Protein AF-A0A8D8S7G6-F1 (afdb_monomer)

Foldseek 3Di:
DDDDDDDDDPDDDDDDDDDDPPPPPPPPPPQDDDLCNLCVVLVHHQQDDDPVRCVLPVVQVVDDSVSSVLLSVLLSQLSVVCVVPVQAADDLVNSLVPDDPPSNVVSVSSVSSNVVCVVVVSGNDDHHHYPDDDDDDPDPPPDD

Secondary structure (DSSP, 8-state):
------------------------TT-------HHHHHHHHTT--SSS--HHHHHH-HHHHTS-HHHHHHHHHHHHHHHHHHHH-TTB---HHHHHHHPPTTGGG-HHHHHHHHHHHHHTTSSS-SS-B-SSPP----------

InterPro domains:
  IPR007526 SWIRM domain [PF04433] (47-125)
  IPR007526 SWIRM domain [PS50934] (35-134)
  IPR009057 Homedomain-like superfamily [SSF46689] (36-137)
  IPR036388 Winged helix-like DNA-binding domain superfamily [G3DSA:1.10.10.10] (33-140)

Structure (mmCIF, N/CA/C/O backbone):
data_AF-A0A8D8S7G6-F1
#
_entry.id   AF-A0A8D8S7G6-F1
#
loop_
_atom_site.group_PDB
_atom_site.id
_atom_site.type_symbol
_atom_site.label_atom_id
_atom_site.label_alt_id
_atom_site.label_comp_id
_atom_site.label_asym_id
_atom_site.label_entity_id
_atom_site.label_seq_id
_atom_site.pdbx_PDB_ins_code
_atom_site.Cartn_x
_atom_site.Cartn_y
_atom_site.Cartn_z
_atom_site.occupancy
_atom_site.B_iso_or_equiv
_atom_site.auth_seq_id
_atom_site.auth_comp_id
_atom_site.auth_asym_id
_atom_site.auth_atom_id
_atom_site.pdbx_PDB_model_num
ATOM 1 N N . MET A 1 1 ? 43.295 -48.874 73.368 1.00 40.84 1 MET A N 1
ATOM 2 C CA . MET A 1 1 ? 44.279 -48.148 72.550 1.00 40.84 1 MET A CA 1
ATOM 3 C C . MET A 1 1 ? 43.767 -48.295 71.126 1.00 40.84 1 MET A C 1
ATOM 5 O O . MET A 1 1 ? 43.760 -49.423 70.653 1.00 40.84 1 MET A O 1
ATOM 9 N N . GLU A 1 2 ? 42.951 -47.354 70.626 1.00 39.75 2 GLU A N 1
ATOM 10 C CA . GLU A 1 2 ? 43.408 -46.084 69.983 1.00 39.75 2 GLU A CA 1
ATOM 11 C C . GLU A 1 2 ? 44.389 -46.433 68.845 1.00 39.75 2 GLU A C 1
ATOM 13 O O . GLU A 1 2 ? 45.361 -47.135 69.107 1.00 39.75 2 GLU A O 1
ATOM 18 N N . ASP A 1 3 ? 44.188 -46.134 67.559 1.00 38.06 3 ASP A N 1
ATOM 19 C CA . ASP A 1 3 ? 43.593 -44.983 66.849 1.00 38.06 3 ASP A CA 1
ATOM 20 C C . ASP A 1 3 ? 43.351 -45.393 65.362 1.00 38.06 3 ASP A C 1
ATOM 22 O O . ASP A 1 3 ? 44.027 -46.308 64.894 1.00 38.06 3 ASP A O 1
ATOM 26 N N . SER A 1 4 ? 42.314 -44.989 64.605 1.00 42.94 4 SER A N 1
ATOM 27 C CA . SER A 1 4 ? 41.887 -43.675 64.047 1.00 42.94 4 SER A CA 1
ATOM 28 C C . SER A 1 4 ? 42.389 -43.408 62.600 1.00 42.94 4 SER A C 1
ATOM 30 O O . SER A 1 4 ? 43.590 -43.303 62.389 1.00 42.94 4 SER A O 1
ATOM 32 N N . GLU A 1 5 ? 41.414 -43.252 61.672 1.00 44.34 5 GLU A N 1
ATOM 33 C CA . GLU A 1 5 ? 41.388 -42.496 60.376 1.00 44.34 5 GLU A CA 1
ATOM 34 C C . GLU A 1 5 ? 42.291 -42.982 59.205 1.00 44.34 5 GLU A C 1
ATOM 36 O O . GLU A 1 5 ? 43.310 -43.617 59.427 1.00 44.34 5 GLU A O 1
ATOM 41 N N . ASP A 1 6 ? 42.022 -42.830 57.897 1.00 40.28 6 ASP A N 1
ATOM 42 C CA . ASP A 1 6 ? 41.206 -41.951 57.025 1.00 40.28 6 ASP A CA 1
ATOM 43 C C . ASP A 1 6 ? 41.112 -42.689 55.645 1.00 40.28 6 ASP A C 1
ATOM 45 O O . ASP A 1 6 ? 42.031 -43.423 55.285 1.00 40.28 6 ASP A O 1
ATOM 49 N N . GLY A 1 7 ? 40.022 -42.728 54.869 1.00 36.22 7 GLY A N 1
ATOM 50 C CA . GLY A 1 7 ? 39.613 -41.653 53.958 1.00 36.22 7 GLY A CA 1
ATOM 51 C C . GLY A 1 7 ? 39.865 -41.987 52.476 1.00 36.22 7 GLY A C 1
ATOM 52 O O . GLY A 1 7 ? 41.009 -41.990 52.034 1.00 36.22 7 GLY A O 1
ATOM 53 N N . SER A 1 8 ? 38.802 -42.264 51.700 1.00 43.84 8 SER A N 1
ATOM 54 C CA . SER A 1 8 ? 38.581 -41.849 50.286 1.00 43.84 8 SER A CA 1
ATOM 55 C C . SER A 1 8 ? 37.620 -42.787 49.527 1.00 43.84 8 SER A C 1
ATOM 57 O O . SER A 1 8 ? 37.996 -43.787 48.921 1.00 43.84 8 SER A O 1
ATOM 59 N N . ASN A 1 9 ? 36.335 -42.416 49.518 1.00 34.50 9 ASN A N 1
ATOM 60 C CA . ASN A 1 9 ? 35.321 -42.971 48.619 1.00 34.50 9 ASN A CA 1
ATOM 61 C C . ASN A 1 9 ? 35.474 -42.359 47.215 1.00 34.50 9 ASN A C 1
ATOM 63 O O . ASN A 1 9 ? 35.016 -41.245 46.964 1.00 34.50 9 ASN A O 1
ATOM 67 N N . GLY A 1 10 ? 36.084 -43.098 46.287 1.00 35.25 10 GLY A N 1
ATOM 68 C CA . GLY A 1 10 ? 36.039 -42.804 44.852 1.00 35.25 10 GLY A CA 1
ATOM 69 C C . GLY A 1 10 ? 34.723 -43.290 44.242 1.00 35.25 10 GLY A C 1
ATOM 70 O O . GLY A 1 10 ? 34.583 -44.464 43.910 1.00 35.25 10 GLY A O 1
ATOM 71 N N . ILE A 1 11 ? 33.749 -42.387 44.125 1.00 38.66 11 ILE A N 1
ATOM 72 C CA . ILE A 1 11 ? 32.440 -42.635 43.512 1.00 38.66 11 ILE A CA 1
ATOM 73 C C . ILE A 1 11 ? 32.564 -42.657 41.980 1.00 38.66 11 ILE A C 1
ATOM 75 O O . ILE A 1 11 ? 33.083 -41.732 41.360 1.00 38.66 11 ILE A O 1
ATOM 79 N N . ILE A 1 12 ? 32.038 -43.740 41.408 1.00 39.25 12 ILE A N 1
ATOM 80 C CA . ILE A 1 12 ? 31.680 -43.999 40.008 1.00 39.25 12 ILE A CA 1
ATOM 81 C C . ILE A 1 12 ? 31.358 -42.744 39.163 1.00 39.25 12 ILE A C 1
ATOM 83 O O . ILE A 1 12 ? 30.360 -42.065 39.392 1.00 39.25 12 ILE A O 1
ATOM 87 N N . SER A 1 13 ? 32.142 -42.476 38.112 1.00 37.06 13 SER A N 1
ATOM 88 C CA . SER A 1 13 ? 31.745 -41.552 37.040 1.00 37.06 13 SER A CA 1
ATOM 89 C C . SER A 1 13 ? 31.292 -42.349 35.815 1.00 37.06 13 SER A C 1
ATOM 91 O O . SER A 1 13 ? 32.057 -43.035 35.145 1.00 37.06 13 SER A O 1
ATOM 93 N N . GLY A 1 14 ? 29.992 -42.297 35.551 1.00 42.09 14 GLY A N 1
ATOM 94 C CA . GLY A 1 14 ? 29.377 -43.007 34.437 1.00 42.09 14 GLY A CA 1
ATOM 95 C C . GLY A 1 14 ? 27.901 -42.673 34.325 1.00 42.09 14 GLY A C 1
ATOM 96 O O . GLY A 1 14 ? 27.067 -43.569 34.324 1.00 42.09 14 GLY A O 1
ATOM 97 N N . VAL A 1 15 ? 27.570 -41.380 34.283 1.00 44.69 15 VAL A N 1
ATOM 98 C CA . VAL A 1 15 ? 26.225 -40.921 33.923 1.00 44.69 15 VAL A CA 1
ATOM 99 C C . VAL A 1 15 ? 26.334 -40.201 32.588 1.00 44.69 15 VAL A C 1
ATOM 101 O O . VAL A 1 15 ? 26.985 -39.162 32.473 1.00 44.69 15 VAL A O 1
ATOM 104 N N . ALA A 1 16 ? 25.732 -40.822 31.576 1.00 43.22 16 ALA A N 1
ATOM 105 C CA . ALA A 1 16 ? 25.566 -40.288 30.238 1.00 43.22 16 ALA A CA 1
ATOM 106 C C . ALA A 1 16 ? 24.891 -38.911 30.303 1.00 43.22 16 ALA A C 1
ATOM 108 O O . ALA A 1 16 ? 23.806 -38.769 30.868 1.00 43.22 16 ALA A O 1
ATOM 109 N N . LYS A 1 17 ? 25.541 -37.898 29.724 1.00 46.84 17 LYS A N 1
ATOM 110 C CA . LYS A 1 17 ? 24.903 -36.611 29.453 1.00 46.84 17 LYS A CA 1
ATOM 111 C C . LYS A 1 17 ? 24.017 -36.785 28.225 1.00 46.84 17 LYS A C 1
ATOM 113 O O . LYS A 1 17 ? 24.513 -37.038 27.134 1.00 46.84 17 LYS A O 1
ATOM 118 N N . THR A 1 18 ? 22.714 -36.671 28.438 1.00 44.22 18 THR A N 1
ATOM 119 C CA . THR A 1 18 ? 21.722 -36.388 27.402 1.00 44.22 18 THR A CA 1
ATOM 120 C C . THR A 1 18 ? 22.113 -35.106 26.672 1.00 44.22 18 THR A C 1
ATOM 122 O O . THR A 1 18 ? 22.393 -34.096 27.322 1.00 44.22 18 THR A O 1
ATOM 125 N N . GLU A 1 19 ? 22.157 -35.171 25.344 1.00 46.69 19 GLU A N 1
ATOM 126 C CA . GLU A 1 19 ? 22.412 -34.046 24.446 1.00 46.69 19 GLU A CA 1
ATOM 127 C C . GLU A 1 19 ? 21.337 -32.979 24.680 1.00 46.69 19 GLU A C 1
ATOM 129 O O . GLU A 1 19 ? 20.178 -33.137 24.304 1.00 46.69 19 GLU A O 1
ATOM 134 N N . GLY A 1 20 ? 21.712 -31.923 25.399 1.00 46.12 20 GLY A N 1
ATOM 135 C CA . GLY A 1 20 ? 20.938 -30.696 25.442 1.00 46.12 20 GLY A CA 1
ATOM 136 C C . GLY A 1 20 ? 21.092 -30.015 24.094 1.00 46.12 20 GLY A C 1
ATOM 137 O O . GLY A 1 20 ? 22.216 -29.736 23.678 1.00 46.12 20 GLY A O 1
ATOM 138 N N . GLU A 1 21 ? 19.974 -29.778 23.418 1.00 52.34 21 GLU A N 1
ATOM 139 C CA . GLU A 1 21 ? 19.897 -28.864 22.286 1.00 52.34 21 GLU A CA 1
ATOM 140 C C . GLU A 1 21 ? 20.465 -27.518 22.747 1.00 52.34 21 GLU A C 1
ATOM 142 O O . GLU A 1 21 ? 19.866 -26.793 23.543 1.00 52.34 21 GLU A O 1
ATOM 147 N N . MET A 1 22 ? 21.696 -27.246 22.323 1.00 44.56 22 MET A N 1
ATOM 148 C CA . MET A 1 22 ? 22.370 -25.980 22.535 1.00 44.56 22 MET A CA 1
ATOM 149 C C . MET A 1 22 ? 21.634 -24.968 21.662 1.00 44.56 22 MET A C 1
ATOM 151 O O . MET A 1 22 ? 21.836 -24.931 20.449 1.00 44.56 22 MET A O 1
ATOM 155 N N . TYR A 1 23 ? 20.715 -24.211 22.259 1.00 54.03 23 TYR A N 1
ATOM 156 C CA . TYR A 1 23 ? 20.189 -23.011 21.626 1.00 54.03 23 TYR A CA 1
ATOM 157 C C . TYR A 1 23 ? 21.393 -22.105 21.391 1.00 54.03 23 TYR A C 1
ATOM 159 O O . TYR A 1 23 ? 22.048 -21.686 22.341 1.00 54.03 23 TYR A O 1
ATOM 167 N N . ASP A 1 24 ? 21.734 -21.910 20.124 1.00 61.72 24 ASP A N 1
ATOM 168 C CA . ASP A 1 24 ? 22.802 -21.018 19.700 1.00 61.72 24 ASP A CA 1
ATOM 169 C C . ASP A 1 24 ? 22.337 -19.593 20.052 1.00 61.72 24 ASP A C 1
ATOM 171 O O . ASP A 1 24 ? 21.556 -18.977 19.324 1.00 61.72 24 ASP A O 1
ATOM 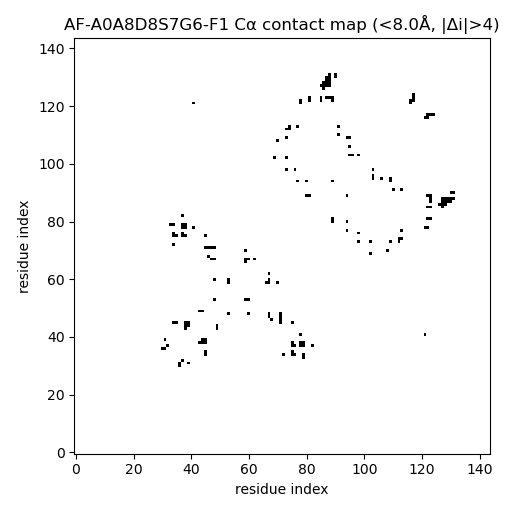175 N N . GLU A 1 25 ? 22.704 -19.123 21.251 1.00 60.56 25 GLU A N 1
ATOM 176 C CA . GLU A 1 25 ? 22.306 -17.820 21.814 1.00 60.56 25 GLU A CA 1
ATOM 177 C C . GLU A 1 25 ? 22.813 -16.634 20.966 1.00 60.56 25 GLU A C 1
ATOM 179 O O . GLU A 1 25 ? 22.368 -15.506 21.170 1.00 60.56 25 GLU A O 1
ATOM 184 N N . ASP A 1 26 ? 23.652 -16.902 19.958 1.00 63.34 26 ASP A N 1
ATOM 185 C CA . ASP A 1 26 ? 24.308 -15.917 19.096 1.00 63.34 26 ASP A CA 1
ATOM 186 C C . ASP A 1 26 ? 23.715 -15.818 17.672 1.00 63.34 26 ASP A C 1
ATOM 188 O O . ASP A 1 26 ? 24.309 -15.187 16.792 1.00 63.34 26 ASP A O 1
ATOM 192 N N . ILE A 1 27 ? 22.536 -16.397 17.395 1.00 66.81 27 ILE A N 1
ATOM 193 C CA . ILE A 1 27 ? 21.831 -16.112 16.131 1.00 66.81 27 ILE A CA 1
ATOM 194 C C . ILE A 1 27 ? 21.235 -14.702 16.212 1.00 66.81 27 ILE A C 1
ATOM 196 O O . ILE A 1 27 ? 20.107 -14.498 16.665 1.00 66.81 27 ILE A O 1
ATOM 200 N N . GLU A 1 28 ? 21.994 -13.714 15.742 1.00 71.56 28 GLU A N 1
ATOM 201 C CA . GLU A 1 28 ? 21.497 -12.364 15.488 1.00 71.56 28 GLU A CA 1
ATOM 202 C C . GLU A 1 28 ? 20.450 -12.426 14.363 1.00 71.56 28 GLU A C 1
ATOM 204 O O . GLU A 1 28 ? 20.755 -12.408 13.168 1.00 71.56 28 GLU A O 1
ATOM 209 N N . TYR A 1 29 ? 19.177 -12.559 14.741 1.00 73.38 29 TYR A N 1
ATOM 210 C CA . TYR A 1 29 ? 18.072 -12.456 13.799 1.00 73.38 29 TYR A CA 1
ATOM 211 C C . TYR A 1 29 ? 18.037 -11.027 13.255 1.00 73.38 29 TYR A C 1
ATOM 213 O O . TYR A 1 29 ? 17.644 -10.099 13.959 1.00 73.38 29 TYR A O 1
ATOM 221 N N . HIS A 1 30 ? 18.418 -10.847 11.989 1.00 81.56 30 HIS A N 1
ATOM 222 C CA . HIS A 1 30 ? 18.217 -9.584 11.286 1.00 81.56 30 HIS A CA 1
ATOM 223 C C . HIS A 1 30 ? 16.710 -9.342 11.128 1.00 81.56 30 HIS A C 1
ATOM 225 O O . HIS A 1 30 ? 16.079 -9.841 10.193 1.00 81.56 30 HIS A O 1
ATOM 231 N N . ILE A 1 31 ? 16.120 -8.602 12.066 1.00 85.00 31 ILE A N 1
ATOM 232 C CA . ILE A 1 31 ? 14.724 -8.171 12.003 1.00 85.00 31 ILE A CA 1
ATOM 233 C C . ILE A 1 31 ? 14.645 -7.063 10.946 1.00 85.00 31 ILE A C 1
ATOM 235 O O . ILE A 1 31 ? 15.231 -6.003 11.152 1.00 85.00 31 ILE A O 1
ATOM 239 N N . PRO A 1 32 ? 13.948 -7.268 9.813 1.00 90.69 32 PRO A N 1
ATOM 240 C CA . PRO A 1 32 ? 13.898 -6.251 8.773 1.00 90.69 32 PRO A CA 1
ATOM 241 C C . PRO A 1 32 ? 13.182 -4.985 9.260 1.00 90.69 32 PRO A C 1
ATOM 243 O O . PRO A 1 32 ? 12.115 -5.058 9.876 1.00 90.69 32 PRO A O 1
ATOM 246 N N . GLU A 1 33 ? 13.738 -3.819 8.935 1.00 92.88 33 GLU A N 1
ATOM 247 C CA . GLU A 1 33 ? 13.211 -2.507 9.326 1.00 92.88 33 GLU A CA 1
ATOM 248 C C . GLU A 1 33 ? 12.717 -1.694 8.115 1.00 92.88 33 GLU A C 1
ATOM 250 O O . GLU A 1 33 ? 12.881 -2.071 6.951 1.00 92.88 33 GLU A O 1
ATOM 255 N N . GLY A 1 34 ? 12.064 -0.558 8.378 1.00 96.06 34 GLY A N 1
ATOM 256 C CA . GLY A 1 34 ? 11.618 0.366 7.334 1.00 96.06 34 GLY A CA 1
ATOM 257 C C . GLY A 1 34 ? 10.644 -0.265 6.329 1.00 96.06 34 GLY A C 1
ATOM 258 O O . GLY A 1 34 ? 9.656 -0.897 6.705 1.00 96.06 34 GLY A O 1
ATOM 259 N N . LEU A 1 35 ? 10.915 -0.070 5.034 1.00 97.00 35 LEU A N 1
ATOM 260 C CA . LEU A 1 35 ? 10.092 -0.605 3.942 1.00 97.00 35 LEU A CA 1
ATOM 261 C C . LEU A 1 35 ? 10.229 -2.124 3.773 1.00 97.00 35 LEU A C 1
ATOM 263 O O . LEU A 1 35 ? 9.294 -2.780 3.314 1.00 97.00 35 LEU A O 1
ATOM 267 N N . GLU A 1 36 ? 11.387 -2.685 4.117 1.00 97.62 36 GLU A N 1
ATOM 268 C CA . GLU A 1 36 ? 11.590 -4.134 4.106 1.00 97.62 36 GLU A CA 1
ATOM 269 C C . GLU A 1 36 ? 10.804 -4.778 5.248 1.00 97.62 36 GLU A C 1
ATOM 271 O O . GLU A 1 36 ? 10.056 -5.731 5.027 1.00 97.62 36 GLU A O 1
ATOM 276 N N . GLY A 1 37 ? 10.869 -4.171 6.436 1.00 97.62 37 GLY A N 1
ATOM 277 C CA . GLY A 1 37 ? 10.066 -4.552 7.594 1.00 97.62 37 GLY A CA 1
ATOM 278 C C . GLY A 1 37 ? 8.564 -4.516 7.326 1.00 97.62 37 GLY A C 1
ATOM 279 O O . GLY A 1 37 ? 7.855 -5.451 7.700 1.00 97.62 37 GLY A O 1
ATOM 280 N N . SER A 1 38 ? 8.058 -3.492 6.631 1.00 98.12 38 SER A N 1
ATOM 281 C CA . SER A 1 38 ? 6.625 -3.407 6.318 1.00 98.12 38 SER A CA 1
ATOM 282 C C . SER A 1 38 ? 6.163 -4.497 5.346 1.00 98.12 38 SER A C 1
ATOM 284 O O . SER A 1 38 ? 5.095 -5.087 5.542 1.00 98.12 38 SER A O 1
ATOM 286 N N . ALA A 1 39 ? 6.973 -4.813 4.331 1.00 98.19 39 ALA A N 1
ATOM 287 C CA . ALA A 1 39 ? 6.713 -5.922 3.416 1.00 98.19 39 ALA A CA 1
ATOM 288 C C . ALA A 1 39 ? 6.756 -7.270 4.155 1.00 98.19 39 ALA A C 1
ATOM 290 O O . ALA A 1 39 ? 5.819 -8.066 4.038 1.00 98.19 39 ALA A O 1
ATOM 291 N N . PHE A 1 40 ? 7.782 -7.479 4.986 1.00 97.69 40 PHE A N 1
ATOM 292 C CA . PHE A 1 40 ? 7.966 -8.686 5.790 1.00 97.69 40 PHE A CA 1
ATOM 293 C C . PHE A 1 40 ? 6.785 -8.935 6.739 1.00 97.69 40 PHE A C 1
ATOM 295 O O . PHE A 1 40 ? 6.169 -10.001 6.689 1.00 97.69 40 PHE A O 1
ATOM 302 N N . GLN A 1 41 ? 6.387 -7.937 7.538 1.00 97.25 41 GLN A N 1
ATOM 303 C CA . GLN A 1 41 ? 5.235 -8.040 8.449 1.00 97.25 41 GLN A CA 1
ATOM 304 C C . GLN A 1 41 ? 3.917 -8.309 7.705 1.00 97.25 41 GLN A C 1
ATOM 306 O O . GLN A 1 41 ? 3.025 -8.991 8.217 1.00 97.25 41 GLN A O 1
ATOM 311 N N . SER A 1 42 ? 3.814 -7.828 6.465 1.00 97.94 42 SER A N 1
ATOM 312 C CA . SER A 1 42 ? 2.667 -8.065 5.582 1.00 97.94 42 SER A CA 1
ATOM 313 C C . SER A 1 42 ? 2.736 -9.400 4.827 1.00 97.94 42 SER A C 1
ATOM 315 O O . SER A 1 42 ? 1.817 -9.709 4.069 1.00 97.94 42 SER A O 1
ATOM 317 N N . ARG A 1 43 ? 3.788 -10.208 5.042 1.00 97.69 43 ARG A N 1
ATOM 318 C CA . ARG A 1 43 ? 4.060 -11.485 4.354 1.00 97.69 43 ARG A CA 1
ATOM 319 C C . ARG A 1 43 ? 4.161 -11.327 2.833 1.00 97.69 43 ARG A C 1
ATOM 321 O O . ARG A 1 43 ? 3.653 -12.155 2.077 1.00 97.69 43 ARG A O 1
ATOM 328 N N . LEU A 1 44 ? 4.800 -10.247 2.389 1.00 97.94 44 LEU A N 1
ATOM 329 C CA . LEU A 1 44 ? 5.044 -9.941 0.982 1.00 97.94 44 LEU A CA 1
ATOM 330 C C . LEU A 1 44 ? 6.554 -9.846 0.705 1.00 97.94 44 LEU A C 1
ATOM 332 O O . LEU A 1 44 ? 7.292 -9.323 1.539 1.00 97.94 44 LEU A O 1
ATOM 336 N N . PRO A 1 45 ? 7.032 -10.310 -0.464 1.00 97.62 45 PRO A N 1
ATOM 337 C CA . PRO A 1 45 ? 8.422 -10.112 -0.868 1.00 97.62 45 PRO A C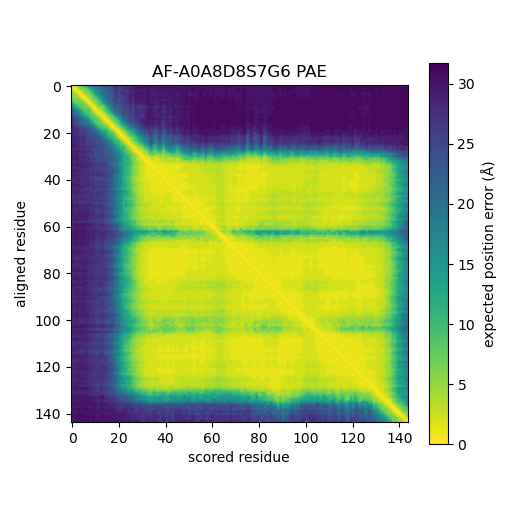A 1
ATOM 338 C C . PRO A 1 45 ? 8.699 -8.623 -1.098 1.00 97.62 45 PRO A C 1
ATOM 340 O O . PRO A 1 45 ? 7.974 -7.967 -1.846 1.00 97.62 45 PRO A O 1
ATOM 343 N N . TYR A 1 46 ? 9.745 -8.083 -0.472 1.00 97.38 46 TYR A N 1
ATOM 344 C CA . TYR A 1 46 ? 10.081 -6.655 -0.524 1.00 97.38 46 TYR A CA 1
ATOM 345 C C . TYR A 1 46 ? 10.430 -6.161 -1.938 1.00 97.38 46 TYR A C 1
ATOM 347 O O . TYR A 1 46 ? 9.998 -5.077 -2.335 1.00 97.38 46 TYR A O 1
ATOM 355 N N . ASP A 1 47 ? 11.162 -6.971 -2.702 1.00 96.75 47 ASP A N 1
ATOM 356 C CA . ASP A 1 47 ? 11.855 -6.612 -3.944 1.00 96.75 47 ASP A CA 1
ATOM 357 C C . ASP A 1 47 ? 11.245 -7.236 -5.210 1.00 96.75 47 ASP A C 1
ATOM 359 O O . ASP A 1 47 ? 11.759 -7.048 -6.316 1.00 96.75 47 ASP A O 1
ATOM 363 N N . LYS A 1 48 ? 10.124 -7.953 -5.073 1.00 96.38 48 LYS A N 1
ATOM 364 C CA . LYS A 1 48 ? 9.466 -8.647 -6.180 1.00 96.38 48 LYS A CA 1
ATOM 365 C C . LYS A 1 48 ? 7.947 -8.533 -6.103 1.00 96.38 48 LYS A C 1
ATOM 367 O O . LYS A 1 48 ? 7.360 -8.502 -5.024 1.00 96.38 48 LYS A O 1
ATOM 372 N N . MET A 1 49 ? 7.297 -8.496 -7.265 1.00 97.12 49 MET A N 1
ATOM 373 C CA . MET A 1 49 ? 5.842 -8.623 -7.350 1.00 97.12 49 MET A CA 1
ATOM 374 C C . MET A 1 49 ? 5.421 -10.082 -7.135 1.00 97.12 49 MET A C 1
ATOM 376 O O . MET A 1 49 ? 6.027 -11.017 -7.663 1.00 97.12 49 MET A O 1
ATOM 380 N N . THR A 1 50 ? 4.358 -10.278 -6.370 1.00 97.31 50 THR A N 1
ATOM 381 C CA . THR A 1 50 ? 3.674 -11.562 -6.208 1.00 97.31 50 THR A CA 1
ATOM 382 C C . THR A 1 50 ? 2.874 -11.923 -7.459 1.00 97.31 50 THR A C 1
ATOM 384 O O . THR A 1 50 ? 2.535 -11.063 -8.272 1.00 97.31 50 THR A O 1
ATOM 387 N N . THR A 1 51 ? 2.503 -13.198 -7.599 1.00 96.25 51 THR A N 1
ATOM 388 C CA . THR A 1 51 ? 1.656 -13.666 -8.710 1.00 96.25 51 THR A CA 1
ATOM 389 C C . THR A 1 51 ? 0.332 -12.902 -8.791 1.00 96.25 51 THR A C 1
ATOM 391 O O . THR A 1 51 ? -0.080 -12.520 -9.882 1.00 96.25 51 THR A O 1
ATOM 394 N N . ASN A 1 52 ? -0.301 -12.617 -7.648 1.00 95.44 52 ASN A N 1
ATOM 395 C CA . ASN A 1 52 ? -1.551 -11.857 -7.609 1.00 95.44 52 ASN A CA 1
ATOM 396 C C . ASN A 1 52 ? -1.340 -10.420 -8.104 1.00 95.44 52 ASN A C 1
ATOM 398 O O . ASN A 1 52 ? -2.099 -9.937 -8.938 1.00 95.44 52 ASN A O 1
ATOM 402 N N . GLU A 1 53 ? -0.284 -9.742 -7.646 1.00 97.38 53 GLU A N 1
ATOM 403 C CA . GLU A 1 53 ? 0.030 -8.383 -8.104 1.00 97.38 53 GLU A CA 1
ATOM 404 C C . GLU A 1 53 ? 0.297 -8.345 -9.612 1.00 97.38 53 GLU A C 1
ATOM 406 O O . GLU A 1 53 ? -0.202 -7.457 -10.296 1.00 97.38 53 GLU A O 1
ATOM 411 N N . VAL A 1 54 ? 1.007 -9.338 -10.155 1.00 96.12 54 VAL A N 1
ATOM 412 C CA . VAL A 1 54 ? 1.227 -9.467 -11.605 1.00 96.12 54 VAL A CA 1
ATOM 413 C C . VAL A 1 54 ? -0.098 -9.597 -12.368 1.00 96.12 54 VAL A C 1
ATOM 415 O O . VAL A 1 54 ? -0.248 -9.014 -13.438 1.00 96.12 54 VAL A O 1
ATOM 418 N N . GLN A 1 55 ? -1.085 -10.307 -11.816 1.00 95.69 55 GLN A N 1
ATOM 419 C CA . GLN A 1 55 ? -2.400 -10.468 -12.446 1.00 95.69 55 GLN A CA 1
ATOM 420 C C . GLN A 1 55 ? -3.255 -9.193 -12.408 1.00 95.69 55 GLN A C 1
ATOM 422 O O . GLN A 1 55 ? -3.945 -8.899 -13.383 1.00 95.69 55 GLN A O 1
ATOM 427 N N . TYR A 1 56 ? -3.224 -8.431 -11.309 1.00 95.62 56 TYR A N 1
ATOM 428 C CA . TYR A 1 56 ? -4.028 -7.207 -11.156 1.00 95.62 56 TYR A CA 1
ATOM 429 C C . TYR A 1 56 ? -3.366 -5.949 -11.742 1.00 95.62 56 TYR A C 1
ATOM 431 O O . TYR A 1 56 ? -4.049 -4.953 -11.993 1.00 95.62 56 TYR A O 1
ATOM 439 N N . PHE A 1 57 ? -2.054 -5.988 -11.983 1.00 96.50 57 PHE A N 1
ATOM 440 C CA . PHE A 1 57 ? -1.273 -4.890 -12.557 1.00 96.50 57 PHE A CA 1
ATOM 441 C C . PHE A 1 57 ? -0.479 -5.350 -13.795 1.00 96.50 57 PHE A C 1
ATOM 443 O O . PHE A 1 57 ? 0.749 -5.216 -13.824 1.00 96.50 57 PHE A O 1
ATOM 450 N N . PRO A 1 58 ? -1.155 -5.879 -14.837 1.00 94.56 58 PRO A N 1
ATOM 451 C CA . PRO A 1 58 ? -0.487 -6.402 -16.031 1.00 94.56 58 PRO A CA 1
ATOM 452 C C . PRO A 1 58 ? 0.249 -5.309 -16.819 1.00 94.56 58 PRO A C 1
ATOM 454 O O . PRO A 1 58 ? 1.252 -5.567 -17.482 1.00 94.56 58 PRO A O 1
ATOM 457 N N . ASP A 1 59 ? -0.227 -4.068 -16.728 1.00 93.25 59 ASP A N 1
ATOM 458 C CA . ASP A 1 59 ? 0.432 -2.885 -17.271 1.00 93.25 59 ASP A CA 1
ATOM 459 C C . ASP A 1 59 ? 1.742 -2.563 -16.548 1.00 93.25 59 ASP A C 1
ATOM 461 O O . ASP A 1 59 ? 2.607 -1.944 -17.139 1.00 93.25 59 ASP A O 1
ATOM 465 N N . ILE A 1 60 ? 1.945 -2.993 -15.305 1.00 94.31 60 ILE A N 1
ATOM 466 C CA . ILE A 1 60 ? 3.231 -2.831 -14.618 1.00 94.31 60 ILE A CA 1
ATOM 467 C C . ILE A 1 60 ? 4.127 -4.038 -14.885 1.00 94.31 60 ILE A C 1
ATOM 469 O O . ILE A 1 60 ? 5.295 -3.870 -15.235 1.00 94.31 60 ILE A O 1
ATOM 473 N N . SER A 1 61 ? 3.590 -5.256 -14.770 1.00 90.69 61 SER A N 1
ATOM 474 C CA . SER A 1 61 ? 4.384 -6.484 -14.881 1.00 90.69 61 SER A CA 1
ATOM 475 C C . SER A 1 61 ? 5.029 -6.664 -16.254 1.00 90.69 61 SER A C 1
ATOM 477 O O . SER A 1 61 ? 6.150 -7.158 -16.335 1.00 90.69 61 SER A O 1
ATOM 479 N N . ASN A 1 62 ? 4.352 -6.234 -17.322 1.00 90.56 62 ASN A N 1
ATOM 480 C CA . ASN A 1 62 ? 4.840 -6.351 -18.700 1.00 90.56 62 ASN A CA 1
ATOM 481 C C . ASN A 1 62 ? 5.801 -5.219 -19.108 1.00 90.56 62 ASN A C 1
ATOM 483 O O . ASN A 1 62 ? 6.284 -5.200 -20.238 1.00 90.56 62 ASN A O 1
ATOM 487 N N . ASN A 1 63 ? 6.053 -4.267 -18.207 1.00 87.00 63 ASN A N 1
ATOM 488 C CA . ASN A 1 63 ? 6.824 -3.055 -18.458 1.00 87.00 63 ASN A CA 1
ATOM 489 C C . ASN A 1 63 ? 8.237 -3.111 -17.835 1.00 87.00 63 ASN A C 1
ATOM 491 O O . ASN A 1 63 ? 8.578 -4.077 -17.147 1.00 87.00 63 ASN A O 1
ATOM 495 N N . PRO A 1 64 ? 9.098 -2.105 -18.097 1.00 85.44 64 PRO A N 1
ATOM 496 C CA . PRO A 1 64 ? 10.491 -2.103 -17.655 1.00 85.44 64 PRO A CA 1
ATOM 497 C C . PRO A 1 64 ? 10.680 -2.218 -16.136 1.00 85.44 64 PRO A C 1
ATOM 499 O O . PRO A 1 64 ? 9.848 -1.781 -15.344 1.00 85.44 64 PRO A O 1
ATOM 502 N N . ILE A 1 65 ? 11.867 -2.684 -15.730 1.00 83.44 65 ILE A N 1
ATOM 503 C CA . ILE A 1 65 ? 12.276 -2.886 -14.324 1.00 83.44 65 ILE A CA 1
ATOM 504 C C . ILE A 1 65 ? 12.067 -1.630 -13.454 1.00 83.44 65 ILE A C 1
ATOM 506 O O . ILE A 1 65 ? 11.776 -1.738 -12.264 1.00 83.44 65 ILE A O 1
ATOM 510 N N . HIS A 1 66 ? 12.194 -0.425 -14.022 1.00 84.69 66 HIS A N 1
ATOM 511 C CA . HIS A 1 66 ? 11.938 0.819 -13.289 1.00 84.69 66 HIS A CA 1
ATOM 512 C C . HIS A 1 66 ? 10.489 0.912 -12.779 1.00 84.69 66 HIS A C 1
ATOM 514 O O . HIS A 1 66 ? 10.277 1.247 -11.616 1.00 84.69 66 HIS A O 1
ATOM 520 N N . SER A 1 67 ? 9.506 0.527 -13.599 1.00 88.81 67 SER A N 1
ATOM 521 C CA . SER A 1 67 ? 8.091 0.496 -13.211 1.00 88.81 67 SER A CA 1
ATOM 522 C C . SER A 1 67 ? 7.842 -0.479 -12.057 1.00 88.81 67 SER A C 1
ATOM 524 O O . SER A 1 67 ? 7.042 -0.184 -11.171 1.00 88.81 67 SER A O 1
ATOM 526 N N . HIS A 1 68 ? 8.574 -1.600 -12.008 1.00 94.00 68 HIS A N 1
ATOM 527 C CA . HIS A 1 68 ? 8.484 -2.563 -10.902 1.00 94.00 68 HIS A CA 1
ATOM 528 C C . HIS A 1 68 ? 9.031 -1.968 -9.604 1.00 94.00 68 HIS A C 1
ATOM 530 O O . HIS A 1 68 ? 8.390 -2.080 -8.564 1.00 94.00 68 HIS A O 1
ATOM 536 N N . LYS A 1 69 ? 10.180 -1.279 -9.651 1.00 94.62 69 LYS A N 1
ATOM 537 C CA . LYS A 1 69 ? 10.754 -0.615 -8.466 1.00 94.62 69 LYS A CA 1
ATOM 538 C C . LYS A 1 69 ? 9.813 0.447 -7.899 1.00 94.62 69 LYS A C 1
ATOM 540 O O . LYS A 1 69 ? 9.607 0.490 -6.689 1.00 94.62 69 LYS A O 1
ATOM 545 N N . THR A 1 70 ? 9.212 1.259 -8.767 1.00 95.38 70 THR A N 1
ATOM 546 C CA . THR A 1 70 ? 8.220 2.270 -8.379 1.00 95.38 70 THR A CA 1
ATOM 547 C C . THR A 1 70 ? 6.987 1.635 -7.738 1.00 95.38 70 THR A C 1
ATOM 549 O O . THR A 1 70 ? 6.577 2.053 -6.657 1.00 95.38 70 THR A O 1
ATOM 552 N N . PHE A 1 71 ? 6.444 0.574 -8.344 1.00 97.44 71 PHE A N 1
ATOM 553 C CA . PHE A 1 71 ? 5.330 -0.191 -7.780 1.00 97.44 71 PHE A CA 1
ATOM 554 C C . PHE A 1 71 ? 5.642 -0.712 -6.371 1.00 97.44 71 PHE A C 1
ATOM 556 O O . PHE A 1 71 ? 4.871 -0.484 -5.437 1.00 97.44 71 PHE A O 1
ATOM 563 N N . LEU A 1 72 ? 6.785 -1.384 -6.209 1.00 97.81 72 LEU A N 1
ATOM 564 C CA . LEU A 1 72 ? 7.180 -2.007 -4.946 1.00 97.81 72 LEU A CA 1
ATOM 565 C C . LEU A 1 72 ? 7.422 -0.964 -3.857 1.00 97.81 72 LEU A C 1
ATOM 567 O O . LEU A 1 72 ? 6.965 -1.144 -2.730 1.00 97.81 72 LEU A O 1
ATOM 571 N N . HIS A 1 73 ? 8.069 0.151 -4.201 1.00 97.62 73 HIS A N 1
ATOM 572 C CA . HIS A 1 73 ? 8.289 1.247 -3.266 1.00 97.62 73 HIS A CA 1
ATOM 573 C C . HIS A 1 73 ? 6.961 1.819 -2.754 1.00 97.62 73 HIS A C 1
ATOM 575 O O . HIS A 1 73 ? 6.757 1.899 -1.543 1.00 97.62 73 HIS A O 1
ATOM 581 N N . ILE A 1 74 ? 6.030 2.152 -3.657 1.00 98.31 74 ILE A N 1
ATOM 582 C CA . ILE A 1 74 ? 4.716 2.697 -3.284 1.00 98.31 74 ILE A CA 1
ATOM 583 C C . ILE A 1 74 ? 3.947 1.698 -2.416 1.00 98.31 74 ILE A C 1
ATOM 585 O O . ILE A 1 74 ? 3.440 2.072 -1.360 1.00 98.31 74 ILE A O 1
ATOM 589 N N . ARG A 1 75 ? 3.892 0.420 -2.813 1.00 98.62 75 ARG A N 1
ATOM 590 C CA . ARG A 1 75 ? 3.230 -0.634 -2.033 1.00 98.62 75 ARG A CA 1
ATOM 591 C C . ARG A 1 75 ? 3.802 -0.721 -0.617 1.00 98.62 75 ARG A C 1
ATOM 593 O O . ARG A 1 75 ? 3.044 -0.643 0.346 1.00 98.62 75 ARG A O 1
ATOM 600 N N . ASN A 1 76 ? 5.122 -0.853 -0.484 1.00 98.50 76 ASN A N 1
ATOM 601 C CA . ASN A 1 76 ? 5.782 -1.012 0.815 1.00 98.50 76 ASN A CA 1
ATOM 602 C C . ASN A 1 76 ? 5.605 0.229 1.693 1.00 98.50 76 ASN A C 1
ATOM 604 O O . ASN A 1 76 ? 5.444 0.105 2.908 1.00 98.50 76 ASN A O 1
ATOM 608 N N . ARG A 1 77 ? 5.566 1.418 1.082 1.00 98.50 77 ARG A N 1
ATOM 609 C CA . ARG A 1 77 ? 5.312 2.672 1.790 1.00 98.50 77 ARG A CA 1
ATOM 610 C C . ARG A 1 77 ? 3.874 2.752 2.303 1.00 98.50 77 ARG A C 1
ATOM 612 O O . ARG A 1 77 ? 3.681 3.120 3.454 1.00 98.50 77 ARG A O 1
ATOM 619 N N . ILE A 1 78 ? 2.874 2.351 1.513 1.00 98.69 78 ILE A N 1
ATOM 620 C CA . ILE A 1 78 ? 1.471 2.291 1.968 1.00 98.69 78 ILE A CA 1
ATOM 621 C C . ILE A 1 78 ? 1.316 1.301 3.131 1.00 98.69 78 ILE A C 1
ATOM 623 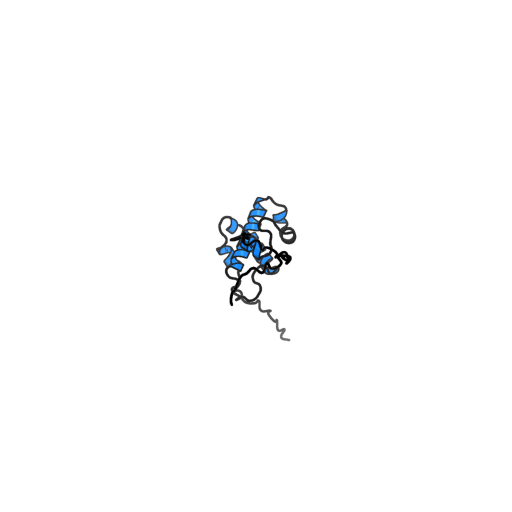O O . ILE A 1 78 ? 0.672 1.627 4.128 1.00 98.69 78 ILE A O 1
ATOM 627 N N . LEU A 1 79 ? 1.936 0.118 3.035 1.00 98.75 79 LEU A N 1
ATOM 628 C CA . LEU A 1 79 ? 1.947 -0.868 4.122 1.00 98.75 79 LEU A CA 1
ATOM 629 C C . LEU A 1 79 ? 2.573 -0.290 5.391 1.00 98.75 79 LEU A C 1
ATOM 631 O O . LEU A 1 79 ? 2.006 -0.415 6.472 1.00 98.75 79 LEU A O 1
ATOM 635 N N . GLN A 1 80 ? 3.713 0.388 5.252 1.00 98.50 80 GLN A N 1
ATOM 636 C CA . GLN A 1 80 ? 4.395 1.033 6.368 1.00 98.50 80 GLN A CA 1
ATOM 637 C C . GLN A 1 80 ? 3.495 2.076 7.044 1.00 98.50 80 GLN A C 1
ATOM 639 O O . GLN A 1 80 ? 3.317 2.017 8.255 1.00 98.50 80 GLN A O 1
ATOM 644 N N . MET A 1 81 ? 2.852 2.963 6.272 1.00 98.38 81 MET A N 1
ATOM 645 C CA . MET A 1 81 ? 1.933 3.974 6.816 1.00 98.38 81 MET A CA 1
ATOM 646 C C . MET A 1 81 ? 0.772 3.359 7.610 1.00 98.38 81 MET A C 1
ATOM 648 O O . MET A 1 81 ? 0.329 3.939 8.601 1.00 98.38 81 MET A O 1
ATOM 652 N N . TRP A 1 82 ? 0.257 2.203 7.176 1.00 98.69 82 TRP A N 1
ATOM 653 C CA . TRP A 1 82 ? -0.782 1.480 7.912 1.00 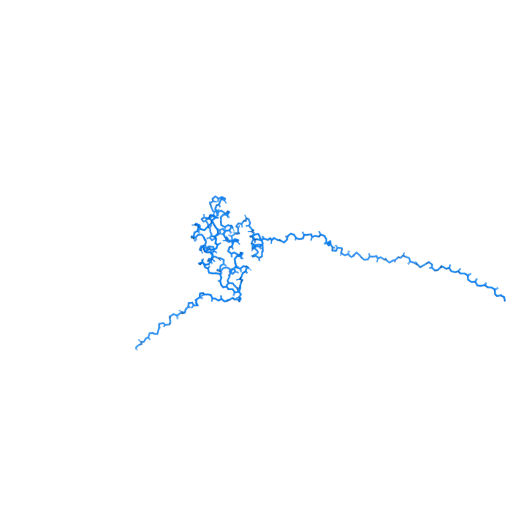98.69 82 TRP A CA 1
ATOM 654 C C . TRP A 1 82 ? -0.238 0.873 9.209 1.00 98.69 82 TRP A C 1
ATOM 656 O O . TRP A 1 82 ? -0.848 1.042 10.263 1.00 98.69 82 TRP A O 1
ATOM 666 N N . LEU A 1 83 ? 0.918 0.207 9.150 1.00 98.19 83 LEU A N 1
ATOM 667 C CA . LEU A 1 83 ? 1.542 -0.444 10.307 1.00 98.19 83 LEU A CA 1
ATOM 668 C C . LEU A 1 83 ? 1.991 0.556 11.384 1.00 98.19 83 LEU A C 1
ATOM 670 O O . LEU A 1 83 ? 1.961 0.228 12.567 1.00 98.19 83 LEU A O 1
ATOM 674 N N . GLU A 1 84 ? 2.346 1.783 10.998 1.00 97.69 84 GLU A N 1
ATOM 675 C CA . GLU A 1 84 ? 2.689 2.869 11.926 1.00 97.69 84 GLU A CA 1
ATOM 676 C C . GLU A 1 84 ? 1.485 3.348 12.758 1.00 97.69 84 GLU A C 1
ATOM 678 O O . GLU A 1 84 ? 1.653 3.783 13.898 1.00 97.69 84 GLU A O 1
ATOM 683 N N . ASN A 1 85 ? 0.261 3.284 12.218 1.00 97.44 85 ASN A N 1
ATOM 684 C CA . ASN A 1 85 ? -0.942 3.729 12.926 1.00 97.44 85 ASN A CA 1
ATOM 685 C C . ASN A 1 85 ? -2.204 2.929 12.536 1.00 97.44 85 ASN A C 1
ATOM 687 O O . ASN A 1 85 ? -3.150 3.493 11.976 1.00 97.44 85 ASN A O 1
ATOM 691 N N . PRO A 1 86 ? -2.288 1.633 12.894 1.00 98.06 86 PRO A N 1
ATOM 692 C CA . PRO A 1 86 ? -3.374 0.751 12.461 1.00 98.06 86 PRO A CA 1
ATOM 693 C C . PRO A 1 86 ? -4.694 1.005 13.204 1.00 98.06 86 PRO A C 1
ATOM 695 O O . PRO A 1 86 ? -5.695 0.345 12.951 1.00 98.06 86 PRO A O 1
ATOM 698 N N . LYS A 1 87 ? -4.722 1.942 14.159 1.00 98.19 87 LYS A N 1
ATOM 699 C CA . LYS A 1 87 ? -5.926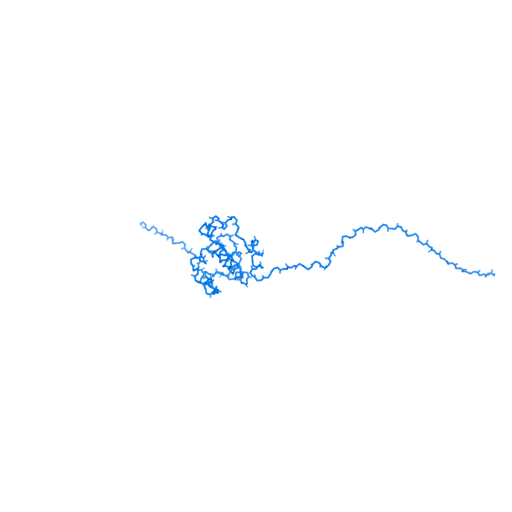 2.287 14.932 1.00 98.19 87 LYS A CA 1
ATOM 700 C C . LYS A 1 87 ? -6.827 3.288 14.213 1.00 98.19 87 LYS A C 1
ATOM 702 O O . LYS A 1 87 ? -7.945 3.517 14.668 1.00 98.19 87 LYS A O 1
ATOM 707 N N . ILE A 1 88 ? -6.365 3.892 13.120 1.00 98.06 88 ILE A N 1
ATOM 708 C CA . ILE A 1 88 ? -7.114 4.867 12.321 1.00 98.06 88 ILE A CA 1
ATOM 709 C C . ILE A 1 88 ? -7.072 4.424 10.862 1.00 98.06 88 ILE A C 1
ATOM 711 O O . ILE A 1 88 ? -6.039 3.982 10.376 1.00 98.06 88 ILE A O 1
ATOM 715 N N . GLN A 1 89 ? -8.191 4.564 10.153 1.00 98.38 89 GLN A N 1
ATOM 716 C CA . GLN A 1 89 ? -8.264 4.266 8.725 1.00 98.38 89 GLN A CA 1
ATOM 717 C C . GLN A 1 89 ? -7.206 5.055 7.935 1.00 98.38 89 GLN A C 1
ATOM 719 O O . GLN A 1 89 ? -7.201 6.287 7.950 1.00 98.38 89 GLN A O 1
ATOM 724 N N . LEU A 1 90 ? -6.380 4.349 7.168 1.00 98.38 90 LEU A N 1
ATOM 725 C CA . LEU A 1 90 ? -5.483 4.925 6.177 1.00 98.38 90 LEU A CA 1
ATOM 726 C C . LEU A 1 90 ? -6.280 5.288 4.916 1.00 98.38 90 LEU A C 1
ATOM 728 O O . LEU A 1 90 ? -6.644 4.418 4.121 1.00 98.38 90 LEU A O 1
ATOM 732 N N . THR A 1 91 ? -6.582 6.574 4.737 1.00 97.75 91 THR A N 1
ATOM 733 C CA . THR A 1 91 ? -7.316 7.085 3.568 1.00 97.75 91 THR A CA 1
ATOM 734 C C . THR A 1 91 ? -6.389 7.331 2.377 1.00 97.75 91 THR A C 1
ATOM 736 O O . THR A 1 91 ? -5.203 7.614 2.555 1.00 97.75 91 THR A O 1
ATOM 739 N N . LEU A 1 92 ? -6.938 7.278 1.157 1.00 97.19 92 LEU A N 1
ATOM 740 C CA . LEU A 1 92 ? -6.186 7.584 -0.065 1.00 97.19 92 LEU A CA 1
ATOM 741 C C . LEU A 1 92 ? -5.587 9.000 -0.029 1.00 97.19 92 LEU A C 1
ATOM 743 O O . LEU A 1 92 ? -4.420 9.176 -0.365 1.00 97.19 92 LEU A O 1
ATOM 747 N N . ASP A 1 93 ? -6.351 9.987 0.443 1.00 96.19 93 ASP A N 1
ATOM 748 C CA . ASP A 1 93 ? -5.874 11.369 0.565 1.00 96.19 93 ASP A CA 1
ATOM 749 C C . ASP A 1 93 ? -4.662 11.471 1.499 1.00 96.19 93 ASP A C 1
ATOM 751 O O . ASP A 1 93 ? -3.685 12.148 1.179 1.00 96.19 93 ASP A O 1
ATOM 755 N N . SER A 1 94 ? -4.683 10.753 2.630 1.00 96.56 94 SER A N 1
ATOM 756 C CA . SER A 1 94 ? -3.552 10.739 3.562 1.00 96.56 94 SER A CA 1
ATOM 757 C C . SER A 1 94 ? -2.315 10.087 2.945 1.00 96.56 94 SER A C 1
ATOM 759 O O . SER A 1 94 ? -1.206 10.573 3.163 1.00 96.56 94 SER A O 1
ATOM 761 N N . VAL A 1 95 ? -2.496 9.024 2.157 1.00 97.75 95 VAL A N 1
ATOM 762 C CA . VAL A 1 95 ? -1.402 8.383 1.419 1.00 97.75 95 VAL A CA 1
ATOM 763 C C . VAL A 1 95 ? -0.797 9.348 0.402 1.00 97.75 95 VAL A C 1
ATOM 765 O O . VAL A 1 95 ? 0.414 9.553 0.412 1.00 97.75 95 VAL A O 1
ATOM 768 N N . LEU A 1 96 ? -1.618 9.984 -0.439 1.00 96.69 96 LEU A N 1
ATOM 769 C CA . LEU A 1 96 ? -1.146 10.909 -1.478 1.00 96.69 96 LEU A CA 1
ATOM 770 C C . LEU A 1 96 ? -0.374 12.105 -0.902 1.00 96.69 96 LEU A C 1
ATOM 772 O O . LEU A 1 96 ? 0.569 12.575 -1.529 1.00 96.69 96 LEU A O 1
ATOM 776 N N . GLN A 1 97 ? -0.733 12.567 0.299 1.00 95.25 97 GLN A N 1
ATOM 777 C CA . GLN A 1 97 ? -0.019 13.642 0.998 1.00 95.25 97 GLN A CA 1
ATOM 778 C C . GLN A 1 97 ? 1.338 13.216 1.574 1.00 95.25 97 GLN A C 1
ATOM 780 O O . GLN A 1 97 ? 2.220 14.057 1.731 1.00 95.25 97 GLN A O 1
ATOM 785 N N . LYS A 1 98 ? 1.494 11.939 1.938 1.00 95.12 98 LYS A N 1
ATOM 786 C CA . LYS A 1 98 ? 2.675 11.421 2.649 1.00 95.12 98 LYS A CA 1
ATOM 787 C C . LYS A 1 98 ? 3.661 10.675 1.754 1.00 95.12 98 LYS A C 1
ATOM 789 O O . LYS A 1 98 ? 4.764 10.370 2.201 1.00 95.12 98 LYS A O 1
ATOM 794 N N . ILE A 1 99 ? 3.277 10.326 0.527 1.00 94.56 99 ILE A N 1
ATOM 795 C CA . ILE A 1 99 ? 4.212 9.749 -0.437 1.00 94.56 99 ILE A CA 1
ATOM 796 C C . ILE A 1 99 ? 5.222 10.820 -0.857 1.00 94.56 99 ILE A C 1
ATOM 798 O O . ILE A 1 99 ? 4.869 11.953 -1.177 1.00 94.56 99 ILE A O 1
ATOM 802 N N . GLU A 1 100 ? 6.493 10.439 -0.857 1.00 92.31 100 GLU A N 1
ATOM 803 C CA . GLU A 1 100 ? 7.613 11.318 -1.180 1.00 92.31 100 GLU A CA 1
ATOM 804 C C . GLU A 1 100 ? 7.872 11.367 -2.697 1.00 92.31 100 GLU A C 1
ATOM 806 O O . GLU A 1 100 ? 7.501 10.468 -3.458 1.00 92.31 100 GLU A O 1
ATOM 811 N N . SER A 1 101 ? 8.520 12.440 -3.154 1.00 90.06 101 SER A N 1
ATOM 812 C CA . SER A 1 101 ? 9.013 12.549 -4.534 1.00 90.06 101 SER A CA 1
ATOM 813 C C . SER A 1 101 ? 10.102 11.495 -4.801 1.00 90.06 101 SER A C 1
ATOM 815 O O . SER A 1 101 ? 10.908 11.241 -3.905 1.00 90.06 101 SER A O 1
ATOM 817 N N . PRO A 1 102 ? 10.176 10.882 -6.001 1.00 91.50 102 PRO A N 1
ATOM 818 C CA . PRO A 1 102 ? 9.386 11.163 -7.210 1.00 91.50 102 PRO A CA 1
ATOM 819 C C . PRO A 1 102 ? 8.045 10.416 -7.295 1.00 91.50 102 PRO A C 1
ATOM 821 O O . PRO A 1 102 ? 7.282 10.618 -8.239 1.00 91.50 102 PRO A O 1
ATOM 824 N N . PHE A 1 103 ? 7.741 9.548 -6.331 1.00 90.81 103 PHE A N 1
ATOM 825 C CA . PHE A 1 103 ? 6.611 8.616 -6.394 1.00 90.81 103 PHE A CA 1
ATOM 826 C C . PHE A 1 103 ? 5.242 9.290 -6.239 1.00 90.81 103 PHE A C 1
ATOM 828 O O . PHE A 1 103 ? 4.231 8.749 -6.679 1.00 90.81 103 PHE A O 1
ATOM 835 N N . ASN A 1 104 ? 5.199 10.490 -5.660 1.00 85.38 104 ASN A N 1
ATOM 836 C CA . ASN A 1 104 ? 3.981 11.291 -5.519 1.00 85.38 104 ASN A CA 1
ATOM 837 C C . ASN A 1 104 ? 3.390 11.778 -6.858 1.00 85.38 104 ASN A C 1
ATOM 839 O O . ASN A 1 104 ? 2.231 12.185 -6.897 1.00 85.38 104 ASN A O 1
ATOM 843 N N . SER A 1 105 ? 4.156 11.710 -7.951 1.00 88.25 105 SER A N 1
ATOM 844 C CA . SER A 1 105 ? 3.674 12.006 -9.306 1.00 88.25 105 SER A CA 1
ATOM 845 C C . SER A 1 105 ? 2.763 10.905 -9.878 1.00 88.25 105 SER A C 1
ATOM 847 O O . SER A 1 105 ? 1.907 11.181 -10.719 1.00 88.25 105 SER A O 1
ATOM 849 N N . GLU A 1 106 ? 2.857 9.677 -9.362 1.00 91.38 106 GLU A N 1
ATOM 850 C CA . GLU A 1 106 ? 2.161 8.483 -9.861 1.00 91.38 106 GLU A CA 1
ATOM 851 C C . GLU A 1 106 ? 0.763 8.304 -9.234 1.00 91.38 106 GLU A C 1
ATOM 853 O O . GLU A 1 106 ? 0.396 7.230 -8.751 1.00 91.38 106 GLU A O 1
ATOM 858 N N . VAL A 1 107 ? -0.052 9.364 -9.227 1.00 95.31 107 VAL A N 1
ATOM 859 C CA . VAL A 1 107 ? -1.334 9.428 -8.489 1.00 95.31 107 VAL A CA 1
ATOM 860 C C . VAL A 1 107 ? -2.274 8.256 -8.809 1.00 95.31 107 VAL A C 1
ATOM 862 O O . VAL A 1 107 ? -2.887 7.673 -7.912 1.00 95.31 107 VAL A O 1
ATOM 865 N N . GLN A 1 108 ? -2.372 7.876 -10.087 1.00 95.88 108 GLN A N 1
ATOM 866 C CA . GLN A 1 108 ? -3.228 6.768 -10.527 1.00 95.88 108 GLN A CA 1
ATOM 867 C C . GLN A 1 108 ? -2.732 5.415 -10.006 1.00 95.88 108 GLN A C 1
ATOM 869 O O . GLN A 1 108 ? -3.532 4.581 -9.580 1.00 95.88 108 GLN A O 1
ATOM 874 N N . LEU A 1 109 ? -1.414 5.199 -10.002 1.00 96.19 109 LEU A N 1
ATOM 875 C CA . LEU A 1 109 ? -0.819 3.972 -9.484 1.00 96.19 109 LEU A CA 1
ATOM 876 C C . LEU A 1 109 ? -1.011 3.871 -7.968 1.00 96.19 109 LEU A C 1
ATOM 878 O O . LEU A 1 109 ? -1.425 2.821 -7.480 1.00 96.19 109 LEU A O 1
ATOM 882 N N . VAL A 1 110 ? -0.790 4.971 -7.240 1.00 98.00 110 VAL A N 1
ATOM 883 C CA . VAL A 1 110 ? -1.027 5.053 -5.791 1.00 98.00 110 VAL A CA 1
ATOM 884 C C . VAL A 1 110 ? -2.476 4.705 -5.455 1.00 98.00 110 VAL A C 1
ATOM 886 O O . VAL A 1 110 ? -2.720 3.880 -4.577 1.00 98.00 110 VAL A O 1
ATOM 889 N N . SER A 1 111 ? -3.441 5.281 -6.179 1.00 98.00 111 SER A N 1
ATOM 890 C CA . SER A 1 111 ? -4.867 5.005 -5.976 1.00 98.00 111 SER A CA 1
ATOM 891 C C . SER A 1 111 ? -5.216 3.530 -6.199 1.00 98.00 111 SER A C 1
ATOM 893 O O . SER A 1 111 ? -5.873 2.909 -5.359 1.00 98.00 111 SER A O 1
ATOM 895 N N . ARG A 1 112 ? -4.717 2.933 -7.289 1.00 98.25 112 ARG A N 1
ATOM 896 C CA . ARG A 1 112 ? -4.928 1.509 -7.590 1.00 98.25 112 ARG A CA 1
ATOM 897 C C . ARG A 1 112 ? -4.304 0.599 -6.532 1.00 98.25 112 ARG A C 1
ATOM 899 O O . ARG A 1 112 ? -4.939 -0.373 -6.130 1.00 98.25 112 ARG A O 1
ATOM 906 N N . LEU A 1 113 ? -3.094 0.914 -6.068 1.00 98.50 113 LEU A N 1
ATOM 907 C CA . LEU A 1 113 ? -2.403 0.162 -5.019 1.00 98.50 113 LEU A CA 1
ATOM 908 C C . LEU A 1 113 ? -3.123 0.256 -3.674 1.00 98.50 113 LEU A C 1
ATOM 910 O O . LEU A 1 113 ? -3.334 -0.770 -3.035 1.00 98.50 113 LEU A O 1
ATOM 914 N N . HIS A 1 114 ? -3.551 1.452 -3.268 1.00 98.62 114 HIS A N 1
ATOM 915 C CA . HIS A 1 114 ? -4.338 1.640 -2.046 1.00 98.62 114 HIS A CA 1
ATOM 916 C C . HIS A 1 114 ? -5.620 0.793 -2.077 1.00 98.62 114 HIS A C 1
ATOM 918 O O . HIS A 1 114 ? -5.857 0.004 -1.163 1.00 98.62 114 HIS A O 1
ATOM 924 N N . CYS A 1 115 ? -6.374 0.859 -3.180 1.00 98.25 115 CYS A N 1
ATOM 925 C CA . CYS A 1 115 ? -7.588 0.064 -3.373 1.00 98.25 115 CYS A CA 1
ATOM 926 C C . CYS A 1 115 ? -7.309 -1.450 -3.363 1.00 98.25 115 CYS A C 1
ATOM 928 O O . CYS A 1 115 ? -8.030 -2.214 -2.718 1.00 98.25 115 CYS A O 1
ATOM 930 N N . TYR A 1 116 ? -6.245 -1.897 -4.041 1.00 98.62 116 TYR A N 1
ATOM 931 C CA . TYR A 1 116 ? -5.825 -3.300 -4.050 1.00 98.62 116 TYR A CA 1
ATOM 932 C C . TYR A 1 116 ? -5.497 -3.802 -2.638 1.00 98.62 116 TYR A C 1
ATOM 934 O O . TYR A 1 116 ? -5.996 -4.855 -2.236 1.00 98.62 116 TYR A O 1
ATOM 942 N N . LEU A 1 117 ? -4.701 -3.046 -1.878 1.00 98.69 117 LEU A N 1
ATOM 943 C CA . LEU A 1 117 ? -4.280 -3.422 -0.530 1.00 98.69 117 LEU A CA 1
ATOM 944 C C . LEU A 1 117 ? -5.459 -3.453 0.449 1.00 98.69 117 LEU A C 1
ATOM 946 O O . LEU A 1 117 ? -5.565 -4.390 1.239 1.00 98.69 117 LEU A O 1
ATOM 950 N N . GLU A 1 118 ? -6.369 -2.480 0.372 1.00 98.12 118 GLU A N 1
ATOM 951 C CA . GLU A 1 118 ? -7.580 -2.448 1.200 1.00 98.12 118 GLU A CA 1
ATOM 952 C C . GLU A 1 118 ? -8.512 -3.625 0.865 1.00 98.12 118 GLU A C 1
ATOM 954 O O . GLU A 1 118 ? -8.968 -4.336 1.760 1.00 98.12 118 GLU A O 1
ATOM 959 N N . ARG A 1 119 ? -8.738 -3.907 -0.428 1.00 98.00 119 ARG A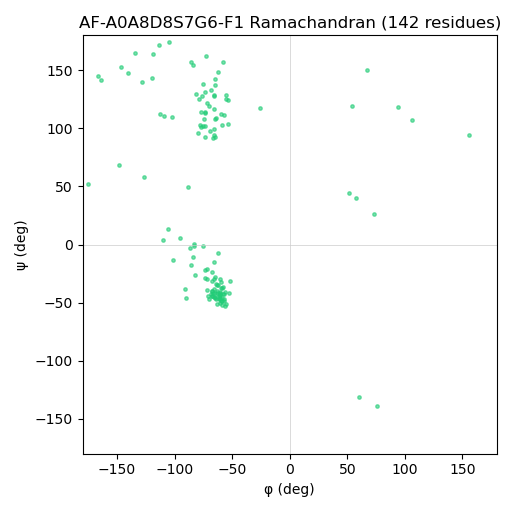 N 1
ATOM 960 C CA . ARG A 1 119 ? -9.584 -5.023 -0.890 1.00 98.00 119 ARG A CA 1
ATOM 961 C C . ARG A 1 119 ? -9.102 -6.385 -0.391 1.00 98.00 119 ARG A C 1
ATOM 963 O O . ARG A 1 119 ? -9.935 -7.243 -0.106 1.00 98.00 119 ARG A O 1
ATOM 970 N N . HIS A 1 120 ? -7.789 -6.589 -0.331 1.00 98.12 120 HIS A N 1
ATOM 971 C CA . HIS A 1 120 ? -7.178 -7.866 0.047 1.00 98.12 120 HIS A CA 1
ATOM 972 C C . HIS A 1 120 ? -6.809 -7.942 1.537 1.00 98.12 120 HIS A C 1
ATOM 974 O O . HIS A 1 120 ? -6.225 -8.933 1.966 1.00 98.12 120 HIS A O 1
ATOM 980 N N . GLY A 1 121 ? -7.168 -6.929 2.335 1.00 98.00 121 GLY A N 1
ATOM 981 C CA . GLY A 1 121 ? -6.966 -6.942 3.784 1.00 98.00 121 GLY A CA 1
ATOM 982 C C . GLY A 1 121 ? -5.512 -6.752 4.221 1.00 98.00 121 GLY A C 1
ATOM 983 O O . GLY A 1 121 ? -5.143 -7.208 5.298 1.00 98.00 121 GLY A O 1
ATOM 984 N N . TYR A 1 122 ? -4.687 -6.091 3.406 1.00 98.56 122 TYR A N 1
ATOM 985 C CA . TYR A 1 122 ? -3.326 -5.703 3.794 1.00 98.56 122 TYR A CA 1
ATOM 986 C C . TYR A 1 122 ? -3.290 -4.403 4.608 1.00 98.56 122 TYR A C 1
ATOM 988 O O . TYR A 1 122 ? -2.382 -4.202 5.409 1.00 98.56 122 TYR A O 1
ATOM 996 N N . ILE A 1 123 ? -4.281 -3.531 4.419 1.00 98.75 123 ILE A N 1
ATOM 997 C CA . ILE A 1 123 ? -4.478 -2.289 5.179 1.00 98.75 123 ILE A CA 1
ATOM 998 C C . ILE A 1 123 ? -5.947 -2.162 5.584 1.00 98.75 123 ILE A C 1
ATOM 1000 O O . ILE A 1 123 ? -6.794 -2.853 5.018 1.00 98.75 123 ILE A O 1
ATOM 1004 N N . ASN A 1 124 ? -6.260 -1.267 6.527 1.00 98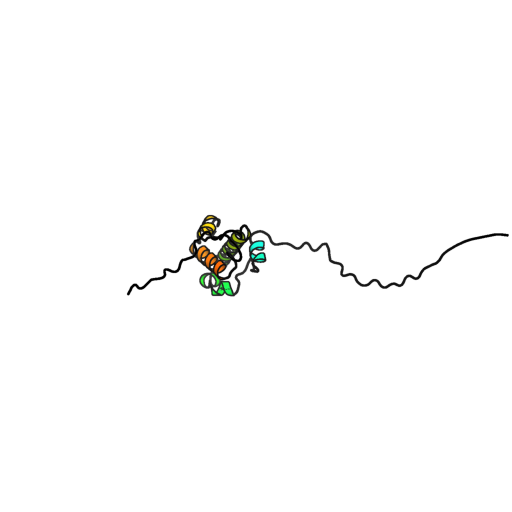.25 124 ASN A N 1
ATOM 1005 C CA . ASN A 1 124 ? -7.637 -0.981 6.955 1.00 98.25 124 ASN A CA 1
ATOM 1006 C C . ASN A 1 124 ? -8.422 -2.248 7.336 1.00 98.25 124 ASN A C 1
ATOM 1008 O O . ASN A 1 124 ? -9.581 -2.424 6.957 1.00 98.25 124 ASN A O 1
A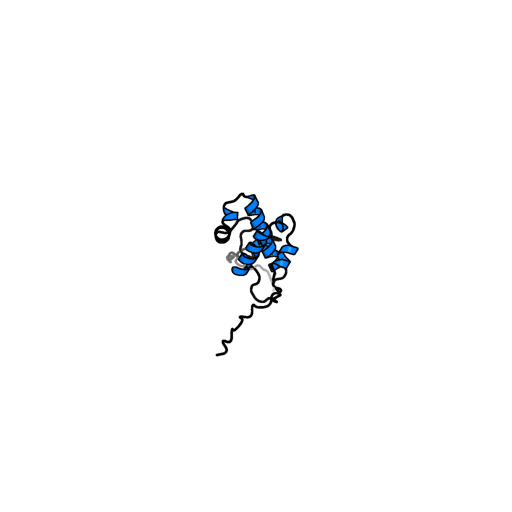TOM 1012 N N . PHE A 1 125 ? -7.780 -3.142 8.089 1.00 97.88 125 PHE A N 1
ATOM 1013 C CA . PHE A 1 125 ? -8.376 -4.378 8.589 1.00 97.88 125 PHE A CA 1
ATOM 1014 C C . PHE A 1 125 ? -8.375 -4.410 10.123 1.00 97.88 125 PHE A C 1
ATOM 1016 O O . PHE A 1 125 ? -7.670 -3.649 10.781 1.00 97.88 125 PHE A O 1
ATOM 1023 N N . GLY A 1 126 ? -9.166 -5.310 10.709 1.00 96.56 126 GLY A N 1
ATOM 1024 C CA . GLY A 1 126 ? -9.291 -5.418 12.163 1.00 96.56 126 GLY A CA 1
ATOM 1025 C C . GLY A 1 126 ? -10.145 -4.297 12.761 1.00 96.56 126 GLY A C 1
ATOM 1026 O O . GLY A 1 126 ? -11.189 -3.949 12.211 1.00 96.56 126 GLY A O 1
ATOM 1027 N N . ILE A 1 127 ? -9.723 -3.762 13.910 1.00 97.44 127 ILE A N 1
ATOM 1028 C CA . ILE A 1 127 ? -10.463 -2.744 14.666 1.00 97.44 127 ILE A CA 1
ATOM 1029 C C . ILE A 1 127 ? -9.729 -1.408 14.555 1.00 97.44 127 ILE A C 1
ATOM 1031 O O . ILE A 1 127 ? -8.661 -1.228 15.136 1.00 97.44 127 ILE A O 1
ATOM 1035 N N . PHE A 1 128 ? -10.332 -0.463 13.836 1.00 97.12 128 PHE A N 1
ATOM 1036 C CA . PHE A 1 128 ? -9.794 0.878 13.629 1.00 97.12 128 PHE A CA 1
ATOM 1037 C C . PHE A 1 128 ? -10.918 1.912 13.535 1.00 97.12 128 PHE A C 1
ATOM 1039 O O . PHE A 1 128 ? -12.040 1.615 13.119 1.00 97.12 128 PHE A O 1
ATOM 1046 N N . GLN A 1 129 ? -10.610 3.154 13.900 1.00 96.62 129 GLN A N 1
ATOM 1047 C CA . GLN A 1 129 ? -11.509 4.284 13.733 1.00 96.62 129 GLN A CA 1
ATOM 1048 C C . GLN A 1 129 ? -11.642 4.617 12.245 1.00 96.62 129 GLN A C 1
ATOM 1050 O O . GLN A 1 129 ? -10.670 4.994 11.586 1.00 96.62 129 GLN A O 1
ATOM 1055 N N . ARG A 1 130 ? -12.863 4.524 11.710 1.00 95.00 130 ARG A N 1
ATOM 1056 C CA . ARG A 1 130 ? -13.156 4.987 10.350 1.00 95.00 130 ARG A CA 1
ATOM 1057 C C . ARG A 1 130 ? -13.189 6.511 10.308 1.00 95.00 130 ARG A C 1
ATOM 1059 O O . ARG A 1 130 ? -13.865 7.139 11.123 1.00 95.00 130 ARG A O 1
ATOM 1066 N N . VAL A 1 131 ? -12.481 7.077 9.335 1.00 92.81 131 VAL A N 1
ATOM 1067 C CA . VAL A 1 131 ? -12.540 8.508 8.998 1.00 92.81 131 VAL A CA 1
ATOM 1068 C C . VAL A 1 131 ? -13.612 8.737 7.935 1.00 92.81 131 VAL A C 1
ATOM 1070 O O . VAL A 1 131 ? -14.364 9.705 7.994 1.00 92.81 131 VAL A O 1
ATOM 1073 N N . THR A 1 132 ? -13.724 7.807 6.983 1.00 88.25 132 THR A N 1
ATOM 1074 C CA . THR A 1 132 ? -14.771 7.845 5.959 1.00 88.25 132 THR A CA 1
ATOM 1075 C C . THR A 1 132 ? -16.086 7.281 6.505 1.00 88.25 132 THR A C 1
ATOM 1077 O O . THR A 1 132 ? -16.095 6.166 7.054 1.00 88.25 132 THR A O 1
ATOM 1080 N N . PRO A 1 133 ? -17.211 8.008 6.355 1.00 84.38 133 PRO A N 1
ATOM 1081 C CA . PRO A 1 133 ? -18.508 7.516 6.793 1.00 84.38 133 PRO A CA 1
ATOM 1082 C C . PRO A 1 133 ? -18.879 6.242 6.028 1.00 84.38 133 PRO A C 1
ATOM 1084 O O . PRO A 1 133 ? -18.505 6.056 4.868 1.00 84.38 133 PRO A O 1
ATOM 1087 N N . ILE A 1 134 ? -19.614 5.346 6.685 1.00 81.75 134 ILE A N 1
ATOM 1088 C CA . ILE A 1 134 ? -20.116 4.131 6.040 1.00 81.75 134 ILE A CA 1
ATOM 1089 C C . ILE A 1 134 ? -21.127 4.557 4.968 1.00 81.75 134 ILE A C 1
ATOM 1091 O O . ILE A 1 134 ? -22.046 5.316 5.290 1.00 81.75 134 ILE A O 1
ATOM 1095 N N . PRO A 1 135 ? -21.000 4.085 3.713 1.00 79.75 135 PRO A N 1
ATOM 1096 C CA . PRO A 1 135 ? -22.010 4.336 2.697 1.00 79.75 135 PRO A CA 1
ATOM 1097 C C . PRO A 1 135 ? -23.371 3.824 3.178 1.00 79.75 135 PRO A C 1
ATOM 1099 O O . PRO A 1 135 ? -23.584 2.620 3.324 1.00 79.75 135 PRO A O 1
ATOM 1102 N N . VAL A 1 136 ? -24.298 4.740 3.447 1.00 82.06 136 VAL A N 1
ATOM 1103 C CA . VAL A 1 136 ? -25.673 4.384 3.796 1.00 82.06 136 VAL A CA 1
ATOM 1104 C C . VAL A 1 136 ? -26.427 4.029 2.520 1.00 82.06 136 VAL A C 1
ATOM 1106 O O . VAL A 1 136 ? -26.473 4.804 1.562 1.00 82.06 136 VAL A O 1
ATOM 1109 N N . LYS A 1 137 ? -27.019 2.835 2.484 1.00 74.00 137 LYS A N 1
ATOM 1110 C CA . LYS A 1 137 ? -27.880 2.426 1.373 1.00 74.00 137 LYS A CA 1
ATOM 1111 C C . LYS A 1 137 ? -29.121 3.324 1.390 1.00 74.00 137 LYS A C 1
ATOM 1113 O O . LYS A 1 137 ? -29.877 3.293 2.358 1.00 74.00 137 LYS A O 1
ATOM 1118 N N . LYS A 1 138 ? -29.340 4.130 0.344 1.00 67.31 138 LYS A N 1
ATOM 1119 C CA . LYS A 1 138 ? -30.609 4.855 0.175 1.00 67.31 138 LYS A CA 1
ATOM 1120 C C . LYS A 1 138 ? -31.721 3.823 -0.012 1.00 67.31 138 LYS A C 1
ATOM 1122 O O . LYS A 1 138 ? -31.770 3.154 -1.041 1.00 67.31 138 LYS A O 1
ATOM 1127 N N . VAL A 1 139 ? -32.587 3.675 0.986 1.00 70.00 139 VAL A N 1
ATOM 1128 C CA . VAL A 1 139 ? -33.850 2.948 0.835 1.00 70.00 139 VAL A CA 1
ATOM 1129 C C . VAL A 1 139 ? -34.772 3.868 0.042 1.00 70.00 139 VAL A C 1
ATOM 1131 O O . VAL A 1 139 ? -35.187 4.908 0.549 1.00 70.00 139 VAL A O 1
ATOM 1134 N N . ILE A 1 140 ? -35.033 3.538 -1.222 1.00 69.06 140 ILE A N 1
ATOM 1135 C CA . ILE A 1 140 ? -36.098 4.192 -1.983 1.00 69.06 140 ILE A CA 1
ATOM 1136 C C . ILE A 1 140 ? -37.393 3.595 -1.439 1.00 69.06 140 ILE A C 1
ATOM 1138 O O . ILE A 1 140 ? -37.706 2.440 -1.712 1.00 69.06 140 ILE A O 1
ATOM 1142 N N . LEU A 1 141 ? -38.088 4.346 -0.587 1.00 66.19 141 LEU A N 1
ATOM 1143 C CA . LEU A 1 141 ? -39.464 4.026 -0.240 1.00 66.19 141 LEU A CA 1
ATOM 1144 C C . LEU A 1 141 ? -40.306 4.408 -1.457 1.00 66.19 141 LEU A C 1
ATOM 1146 O O . LEU A 1 141 ? -40.527 5.589 -1.714 1.00 66.19 141 LEU A O 1
ATOM 1150 N N . GLU A 1 142 ? -40.704 3.412 -2.241 1.00 64.06 142 GLU A N 1
ATOM 1151 C CA . GLU A 1 142 ? -41.763 3.579 -3.231 1.00 64.06 142 GLU A CA 1
ATOM 1152 C C . GLU A 1 142 ? -43.064 3.848 -2.465 1.00 64.06 142 GLU A C 1
ATOM 1154 O O . GLU A 1 142 ? -43.672 2.943 -1.895 1.00 64.06 142 GLU A O 1
ATOM 1159 N N . THR A 1 143 ? -43.447 5.120 -2.365 1.00 58.25 143 THR A N 1
ATOM 1160 C CA . THR A 1 143 ? -44.788 5.517 -1.931 1.00 58.25 143 THR A CA 1
ATOM 1161 C C . THR A 1 143 ? -45.755 5.212 -3.074 1.00 58.25 143 THR A C 1
ATOM 1163 O O . THR A 1 143 ? -45.641 5.820 -4.139 1.00 58.25 143 THR A O 1
ATOM 1166 N N . TYR A 1 144 ? -46.647 4.245 -2.846 1.00 58.53 144 TYR A N 1
ATOM 1167 C CA . TYR A 1 144 ? -47.794 3.924 -3.703 1.00 58.53 144 TYR A CA 1
ATOM 1168 C C . TYR A 1 144 ? -48.912 4.956 -3.546 1.00 58.53 144 TYR A C 1
ATOM 1170 O O . TYR A 1 144 ? -49.094 5.450 -2.407 1.00 58.53 144 TYR A O 1
#

Sequence (144 aa):
MEDSEDGSNGIISGVAKTEGEMYDEDIEYHIPEGLEGSAFQSRLPYDKMTTNEVQYFPDISNNPIHSHKTFLHIRNRILQMWLENPKIQLTLDSVLQKIESPFNSEVQLVSRLHCYLERHGYINFGIFQRVTPIPVKKVILETY

Solvent-accessible surface area (backbone atoms only — not comparable to full-atom values): 9353 Å² total; per-residue (Å²): 132,88,84,85,90,82,92,85,89,84,76,86,87,83,76,85,78,77,84,70,83,75,75,69,89,78,70,80,75,84,75,62,58,71,51,48,20,27,16,52,78,67,75,41,66,54,91,52,83,50,75,66,53,40,68,79,36,48,82,41,62,78,45,60,71,66,52,47,54,53,52,38,52,53,50,21,49,54,39,31,60,30,71,76,44,54,58,41,52,75,47,70,70,60,48,62,71,66,47,56,85,79,63,48,75,42,56,68,59,53,53,52,48,52,53,51,34,44,75,73,57,70,31,85,52,90,78,50,48,72,79,70,78,77,88,74,80,82,78,81,78,83,82,128

Nearest PDB structures (foldseek):
  5l3d-assembly1_A  TM=9.901E-01  e=3.342E-11  Homo sapiens
  4bay-assembly1_A  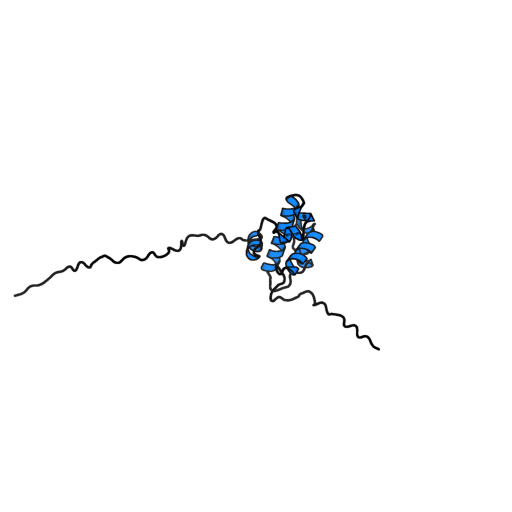TM=9.906E-01  e=4.873E-11  Homo sapiens
  5l3b-assembly1_A  TM=9.891E-01  e=4.873E-11  Homo sapiens
  5l3c-assembly1_A  TM=9.889E-01  e=6.731E-11  Homo sapiens
  7e0g-assembly1_A  TM=9.871E-01  e=2.323E-10  Homo sapiens

Mean predicted aligned error: 12.08 Å

Organism: NCBI:txid428564

pLDDT: mean 83.81, std 20.49, range [34.5, 98.75]

Radius of gyration: 30.19 Å; Cα contacts (8 Å, |Δi|>4): 99; chains: 1; bounding box: 92×62×91 Å